Protein AF-A0A3D1QEM2-F1 (afdb_monomer_lite)

Foldseek 3Di:
DEEEEEQPFADPGQDDQDPVRHGFSVVSLVVSVVVCVVCVVVVHHYDYLDNHRDGDDPVSSVCVCVVVVGPYYHYGTDDDDPDPPDDADADDDPDDDDDRNVVRVVVRVVVVVVD

pLDDT: mean 96.55, std 3.51, range [71.56, 98.88]

Secondary structure (DSSP, 8-state):
-EEEEEE--BTTB--SB-TTS-BHHHHHHHHHHHHHHHHHHTT-EEEES-SSS----HHHHHHHHHHTT-SEEEEE-----SSS---------SSSSSHHHHHHHHHHHHHHT--

Structure (mmCIF, N/CA/C/O backbone):
data_AF-A0A3D1QEM2-F1
#
_entry.id   AF-A0A3D1QEM2-F1
#
loop_
_atom_site.group_PDB
_atom_site.id
_atom_site.type_symbol
_atom_site.label_atom_id
_atom_site.label_alt_id
_atom_site.label_comp_id
_atom_site.label_asym_id
_atom_site.label_entity_id
_atom_s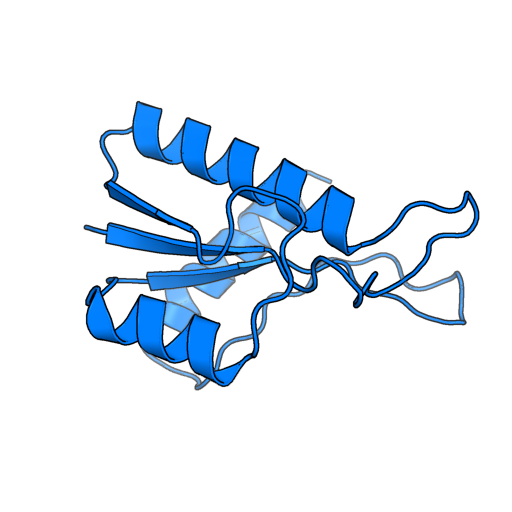ite.label_seq_id
_atom_site.pdbx_PDB_ins_code
_atom_site.Cartn_x
_atom_site.Cartn_y
_atom_site.Cartn_z
_atom_site.occupancy
_atom_site.B_iso_or_equiv
_atom_site.auth_seq_id
_atom_site.auth_comp_id
_atom_site.auth_asym_id
_atom_site.auth_atom_id
_atom_site.pdbx_PDB_model_num
ATOM 1 N N . MET A 1 1 ? -16.090 3.019 12.084 1.00 92.38 1 MET A N 1
ATOM 2 C CA . MET A 1 1 ? -14.994 2.231 11.499 1.00 92.38 1 MET A CA 1
ATOM 3 C C . MET A 1 1 ? -14.318 3.072 10.433 1.00 92.38 1 MET A C 1
ATOM 5 O O . MET A 1 1 ? -15.012 3.553 9.542 1.00 92.38 1 MET A O 1
ATOM 9 N N . LYS A 1 2 ? -13.006 3.249 10.534 1.00 97.81 2 LYS A N 1
ATOM 10 C CA . LYS A 1 2 ? -12.158 4.026 9.643 1.00 97.81 2 LYS A CA 1
ATOM 11 C C . LYS A 1 2 ? -10.971 3.177 9.206 1.00 97.81 2 LYS A C 1
ATOM 13 O O . LYS A 1 2 ? -10.242 2.658 10.047 1.00 97.81 2 LYS A O 1
ATOM 18 N N . ILE A 1 3 ? -10.767 3.050 7.899 1.00 98.50 3 ILE A N 1
ATOM 19 C CA . ILE A 1 3 ? -9.681 2.247 7.327 1.00 98.50 3 ILE A CA 1
ATOM 20 C C . ILE A 1 3 ? -8.623 3.169 6.724 1.00 98.50 3 ILE A C 1
ATOM 22 O O . ILE A 1 3 ? -8.895 3.980 5.840 1.00 98.50 3 ILE A O 1
ATOM 26 N N . GLY A 1 4 ? -7.396 3.036 7.207 1.00 98.69 4 GLY A N 1
ATOM 27 C CA . GLY A 1 4 ? -6.214 3.616 6.600 1.00 98.69 4 GLY A CA 1
ATOM 28 C C . GLY A 1 4 ? -5.734 2.770 5.428 1.00 98.69 4 GLY A C 1
ATOM 29 O O . GLY A 1 4 ? -5.593 1.558 5.565 1.00 98.69 4 GLY A O 1
ATOM 30 N N . ILE A 1 5 ? -5.466 3.401 4.292 1.00 98.81 5 ILE A N 1
ATOM 31 C CA . ILE A 1 5 ? -4.974 2.756 3.076 1.00 98.81 5 ILE A CA 1
ATOM 32 C C . ILE A 1 5 ? -3.649 3.422 2.703 1.00 98.81 5 ILE A C 1
ATOM 34 O O . ILE A 1 5 ? -3.594 4.624 2.446 1.00 98.81 5 ILE A O 1
ATOM 38 N N . ASP A 1 6 ? -2.572 2.652 2.676 1.00 98.75 6 ASP A N 1
ATOM 39 C CA . ASP A 1 6 ? -1.236 3.135 2.346 1.00 98.75 6 ASP A CA 1
ATOM 40 C C . ASP A 1 6 ? -0.761 2.524 1.023 1.00 98.75 6 ASP A C 1
ATOM 42 O O . ASP A 1 6 ? -0.264 1.400 1.013 1.00 98.75 6 ASP A O 1
ATOM 46 N N . PRO A 1 7 ? -0.917 3.218 -0.118 1.00 98.81 7 PRO A N 1
ATOM 47 C CA . PRO A 1 7 ? -0.256 2.788 -1.340 1.00 98.81 7 PRO A CA 1
ATOM 48 C C . PRO A 1 7 ? 1.260 2.991 -1.199 1.00 98.81 7 PRO A C 1
ATOM 50 O O . PRO A 1 7 ? 1.754 4.125 -1.118 1.00 98.81 7 PRO A O 1
ATOM 53 N N . GLY A 1 8 ? 2.004 1.883 -1.189 1.00 98.56 8 GLY A N 1
ATOM 54 C CA . GLY A 1 8 ? 3.460 1.864 -1.069 1.00 98.56 8 GLY A CA 1
ATOM 55 C C . GLY A 1 8 ? 4.165 2.739 -2.108 1.00 98.56 8 GLY A C 1
ATOM 56 O O . GLY A 1 8 ? 3.607 3.001 -3.180 1.00 98.56 8 GLY A O 1
ATOM 57 N N . HIS A 1 9 ? 5.389 3.179 -1.799 1.00 98.56 9 HIS A N 1
ATOM 58 C CA . HIS A 1 9 ? 6.240 3.993 -2.690 1.00 98.56 9 HIS A CA 1
ATOM 59 C C . HIS A 1 9 ? 5.602 5.342 -3.090 1.00 98.56 9 HIS A C 1
ATOM 61 O O . HIS A 1 9 ? 4.714 5.824 -2.378 1.00 98.56 9 HIS A O 1
ATOM 67 N N . GLY A 1 10 ? 6.066 5.986 -4.166 1.00 98.38 10 GLY A N 1
ATOM 68 C CA . GLY A 1 10 ? 5.529 7.252 -4.685 1.00 98.38 10 GLY A CA 1
ATOM 69 C C . GLY A 1 10 ? 6.596 8.328 -4.897 1.00 98.38 10 GLY A C 1
ATOM 70 O O . GLY A 1 10 ? 7.609 8.379 -4.195 1.00 98.38 10 GLY A O 1
ATOM 71 N N . GLY A 1 11 ? 6.355 9.217 -5.860 1.00 98.06 11 GLY A N 1
ATOM 72 C CA . GLY A 1 11 ? 7.297 10.250 -6.273 1.00 98.06 11 GLY A CA 1
ATOM 73 C C . GLY A 1 11 ? 8.586 9.639 -6.821 1.00 98.06 11 GLY A C 1
ATOM 74 O O . GLY A 1 11 ? 8.562 8.879 -7.791 1.00 98.06 11 GLY A O 1
ATOM 75 N N . GLU A 1 12 ? 9.706 9.975 -6.185 1.00 97.31 12 GLU A N 1
ATOM 76 C CA . GLU A 1 12 ? 11.056 9.531 -6.563 1.00 97.31 12 GLU A CA 1
ATOM 77 C C . GLU A 1 12 ? 11.316 8.042 -6.304 1.00 97.31 12 GLU A C 1
ATOM 79 O O . GLU A 1 12 ? 12.255 7.485 -6.864 1.00 97.31 12 GLU A O 1
ATOM 84 N N . ASP A 1 13 ? 10.497 7.394 -5.473 1.00 98.19 13 ASP A N 1
ATOM 85 C CA . ASP A 1 13 ? 10.583 5.962 -5.203 1.00 98.19 13 ASP A CA 1
ATOM 86 C C . ASP A 1 13 ? 9.597 5.208 -6.115 1.00 98.19 13 ASP A C 1
ATOM 88 O O . ASP A 1 13 ? 8.386 5.265 -5.869 1.00 98.19 13 ASP A O 1
ATOM 92 N N . PRO A 1 14 ? 10.064 4.530 -7.183 1.00 98.00 14 PRO A N 1
ATOM 93 C CA . PRO A 1 14 ? 9.195 3.770 -8.079 1.00 98.00 14 PRO A CA 1
ATOM 94 C C . PRO A 1 14 ? 8.721 2.439 -7.478 1.00 98.00 14 PRO A C 1
ATOM 96 O O . PRO A 1 14 ? 7.784 1.840 -8.014 1.00 98.00 14 PRO A O 1
ATOM 99 N N . GLY A 1 15 ? 9.354 1.974 -6.396 1.00 98.19 15 GLY A N 1
ATOM 100 C CA . GLY A 1 15 ? 9.291 0.580 -5.970 1.00 98.19 15 GLY A CA 1
ATOM 101 C C . GLY A 1 15 ? 9.899 -0.362 -7.007 1.00 98.19 15 GLY A C 1
ATOM 102 O O . GLY A 1 15 ? 10.828 -0.005 -7.739 1.00 98.19 15 GLY A O 1
ATOM 103 N N . ALA A 1 16 ? 9.381 -1.584 -7.082 1.00 97.94 16 ALA A N 1
ATOM 104 C CA . ALA A 1 16 ? 9.767 -2.522 -8.122 1.00 97.94 16 ALA A CA 1
ATOM 105 C C . ALA A 1 16 ? 9.399 -2.016 -9.529 1.00 97.94 16 ALA A C 1
ATOM 107 O O . ALA A 1 16 ? 8.344 -1.419 -9.752 1.00 97.94 16 ALA A O 1
ATOM 108 N N . VAL A 1 17 ? 10.263 -2.316 -10.503 1.00 97.25 17 VAL A N 1
ATOM 109 C CA . VAL A 1 17 ? 10.027 -2.029 -11.924 1.00 97.25 17 VAL A CA 1
ATOM 110 C C . VAL A 1 17 ? 9.818 -3.345 -12.662 1.00 97.25 17 VAL A C 1
ATOM 112 O O . VAL A 1 17 ? 10.706 -4.197 -12.697 1.00 97.25 17 VAL A O 1
ATOM 115 N N . GLY A 1 18 ? 8.631 -3.524 -13.236 1.00 94.38 18 GLY A N 1
ATOM 116 C CA . GLY A 1 18 ? 8.286 -4.708 -14.015 1.00 94.38 18 GLY A CA 1
ATOM 117 C C . GLY A 1 18 ? 8.993 -4.747 -15.380 1.00 94.38 18 GLY A C 1
ATOM 118 O O . GLY A 1 18 ? 9.453 -3.714 -15.869 1.00 94.38 18 GLY A O 1
ATOM 119 N N . PRO A 1 19 ? 9.022 -5.910 -16.060 1.00 90.38 19 PRO A N 1
ATOM 120 C CA . PRO A 1 19 ? 9.734 -6.085 -17.334 1.00 90.38 19 PRO A CA 1
ATOM 121 C C . PRO A 1 19 ? 9.305 -5.123 -18.454 1.00 90.38 19 PRO A C 1
ATOM 123 O O . PRO A 1 19 ? 10.103 -4.797 -19.325 1.00 90.38 19 PRO A O 1
ATOM 126 N N . GLY A 1 20 ? 8.048 -4.666 -18.432 1.00 92.38 20 GLY A N 1
ATOM 127 C CA . GLY A 1 20 ? 7.498 -3.697 -19.387 1.00 92.38 20 GLY A CA 1
ATOM 128 C C . GLY A 1 20 ? 7.638 -2.229 -18.969 1.00 92.38 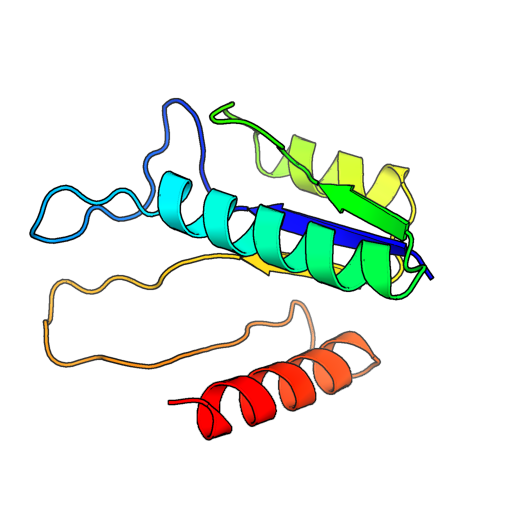20 GLY A C 1
ATOM 129 O O . GLY A 1 20 ? 7.000 -1.377 -19.576 1.00 92.38 20 GLY A O 1
ATOM 130 N N . GLY A 1 21 ? 8.404 -1.925 -17.914 1.00 95.88 21 GLY A N 1
ATOM 131 C CA . GLY A 1 21 ? 8.536 -0.567 -17.371 1.00 95.88 21 GLY A CA 1
ATOM 132 C C . GLY A 1 21 ? 7.390 -0.137 -16.449 1.00 95.88 21 GLY A C 1
ATOM 133 O O . GLY A 1 21 ? 7.278 1.039 -16.126 1.00 95.88 21 GLY A O 1
ATOM 134 N N . THR A 1 22 ? 6.535 -1.068 -16.018 1.00 97.25 22 THR A N 1
ATOM 135 C CA . THR A 1 22 ? 5.479 -0.797 -15.033 1.00 97.25 22 THR A CA 1
ATOM 136 C C . THR A 1 22 ? 6.094 -0.512 -13.668 1.00 97.25 22 THR A C 1
ATOM 138 O O . THR A 1 22 ? 6.846 -1.343 -13.162 1.00 97.25 22 THR A O 1
ATOM 141 N N . TYR A 1 23 ? 5.754 0.619 -13.053 1.00 98.56 23 TYR A N 1
ATOM 142 C CA . TYR A 1 23 ? 6.203 0.939 -11.702 1.00 98.56 23 TYR A CA 1
ATOM 143 C C . TYR A 1 23 ? 5.217 0.438 -10.650 1.00 98.56 23 TYR A C 1
ATOM 145 O O . TYR A 1 23 ? 4.006 0.648 -10.751 1.00 98.56 23 TYR A O 1
ATOM 153 N N . GLU A 1 24 ? 5.744 -0.190 -9.603 1.00 98.69 24 GLU A N 1
ATOM 154 C CA . GLU A 1 24 ? 4.965 -0.650 -8.457 1.00 98.69 24 GLU A CA 1
ATOM 155 C C . GLU A 1 24 ? 4.162 0.493 -7.823 1.00 98.69 24 GLU A C 1
ATOM 157 O O . GLU A 1 24 ? 2.988 0.310 -7.496 1.00 98.69 24 GLU A O 1
ATOM 162 N N . LYS A 1 25 ? 4.746 1.693 -7.697 1.00 98.69 25 LYS A N 1
ATOM 163 C CA . LYS A 1 25 ? 4.055 2.859 -7.123 1.00 98.69 25 LYS A CA 1
ATOM 164 C C . LYS A 1 25 ? 2.726 3.192 -7.817 1.00 98.69 25 LYS A C 1
ATOM 166 O O . LYS A 1 25 ? 1.785 3.623 -7.139 1.00 98.69 25 LYS A O 1
ATOM 171 N N . ASP A 1 26 ? 2.638 2.972 -9.128 1.00 98.75 26 ASP A N 1
ATOM 172 C CA . ASP A 1 26 ? 1.463 3.298 -9.938 1.00 98.75 26 ASP A CA 1
ATOM 173 C C . ASP A 1 26 ? 0.384 2.231 -9.750 1.00 98.75 26 ASP A C 1
ATOM 175 O O . ASP A 1 26 ? -0.787 2.548 -9.529 1.00 98.75 26 ASP A O 1
ATOM 179 N N . VAL A 1 27 ? 0.794 0.957 -9.742 1.00 98.62 27 VAL A N 1
ATOM 180 C CA . VAL A 1 27 ? -0.095 -0.181 -9.470 1.00 98.62 27 VAL A CA 1
ATOM 181 C C . VAL A 1 27 ? -0.665 -0.086 -8.054 1.00 98.62 27 VAL A C 1
ATOM 183 O O . VAL A 1 27 ? -1.881 -0.181 -7.872 1.00 98.62 27 VAL A O 1
ATOM 186 N N . ASN A 1 28 ? 0.182 0.187 -7.059 1.00 98.81 28 ASN A N 1
ATOM 187 C CA . ASN A 1 28 ? -0.235 0.354 -5.668 1.00 98.81 28 ASN A CA 1
ATOM 188 C C . ASN A 1 28 ? -1.265 1.482 -5.525 1.00 98.81 28 ASN A C 1
ATOM 190 O O . ASN A 1 28 ? -2.279 1.303 -4.847 1.00 98.81 28 ASN A O 1
ATOM 194 N N . LEU A 1 29 ? -1.043 2.630 -6.181 1.00 98.88 29 LEU A N 1
ATOM 195 C CA . LEU A 1 29 ? -1.979 3.756 -6.145 1.00 98.88 29 LEU A CA 1
ATOM 196 C C . LEU A 1 29 ? -3.323 3.396 -6.786 1.00 98.88 29 LEU A C 1
ATOM 198 O O . LEU A 1 29 ? -4.367 3.667 -6.194 1.00 98.88 29 LEU A O 1
ATOM 202 N N . ALA A 1 30 ? -3.303 2.757 -7.958 1.00 98.81 30 ALA A N 1
ATOM 203 C CA . ALA A 1 30 ? -4.516 2.365 -8.669 1.00 98.81 30 ALA A CA 1
ATOM 204 C C . ALA A 1 30 ? -5.365 1.372 -7.855 1.00 98.81 30 ALA A C 1
ATOM 206 O O . ALA A 1 30 ? -6.581 1.550 -7.721 1.00 98.81 30 ALA A O 1
ATOM 207 N N . ILE A 1 31 ? -4.731 0.360 -7.249 1.00 98.62 31 ILE A N 1
ATOM 208 C CA . ILE A 1 31 ? -5.415 -0.587 -6.358 1.00 98.62 31 ILE A CA 1
ATOM 209 C C . ILE A 1 31 ? -5.984 0.157 -5.145 1.00 98.62 31 ILE A C 1
ATOM 211 O O . ILE A 1 31 ? -7.161 -0.008 -4.823 1.00 98.62 31 ILE A O 1
ATOM 215 N N . ALA A 1 32 ? -5.194 1.014 -4.495 1.00 98.81 32 ALA A N 1
ATOM 216 C CA . ALA A 1 32 ? -5.620 1.742 -3.304 1.00 98.81 32 ALA A CA 1
ATOM 217 C C . ALA A 1 32 ? -6.810 2.679 -3.570 1.00 98.81 32 ALA A C 1
ATOM 219 O O . ALA A 1 32 ? -7.757 2.701 -2.783 1.00 98.81 32 ALA A O 1
ATOM 220 N N . GLN A 1 33 ? -6.819 3.391 -4.701 1.00 98.75 33 GLN A N 1
ATOM 221 C CA . GLN A 1 33 ? -7.953 4.218 -5.127 1.00 98.75 33 GLN A CA 1
ATOM 222 C C . GLN A 1 33 ? -9.203 3.368 -5.389 1.00 98.75 33 GLN A C 1
ATOM 224 O O . GLN A 1 33 ? -10.313 3.745 -5.003 1.00 98.75 33 GLN A O 1
ATOM 229 N N . ARG A 1 34 ? -9.043 2.183 -5.997 1.00 98.62 34 ARG A N 1
ATOM 230 C CA . ARG A 1 34 ? -10.161 1.259 -6.220 1.00 98.62 34 ARG A CA 1
ATOM 231 C C . ARG A 1 34 ? -10.727 0.725 -4.904 1.00 98.62 34 ARG A C 1
ATOM 233 O O . ARG A 1 34 ? -11.949 0.685 -4.754 1.00 98.62 34 ARG A O 1
ATOM 240 N N . VAL A 1 35 ? -9.865 0.356 -3.957 1.00 98.31 35 VAL A N 1
ATOM 241 C CA . VAL A 1 35 ? -10.254 -0.079 -2.607 1.00 98.31 35 VAL A CA 1
ATOM 242 C C . VAL A 1 35 ? -10.975 1.050 -1.874 1.00 98.31 35 VAL A C 1
ATOM 244 O O . VAL A 1 35 ? -12.077 0.829 -1.376 1.00 98.31 35 VAL A O 1
ATOM 247 N N . GLN A 1 36 ? -10.424 2.268 -1.876 1.00 98.62 36 GLN A N 1
ATOM 248 C CA . GLN A 1 36 ? -11.069 3.444 -1.290 1.00 98.62 36 GLN A CA 1
ATOM 249 C C . GLN A 1 36 ? -12.471 3.666 -1.868 1.00 98.62 36 GLN A C 1
ATOM 251 O O . GLN A 1 36 ? -13.425 3.852 -1.114 1.00 98.62 36 GLN A O 1
ATOM 256 N N . PHE A 1 37 ? -12.611 3.632 -3.196 1.00 98.50 37 PHE A N 1
ATOM 257 C CA . PHE A 1 37 ? -13.905 3.799 -3.853 1.00 98.50 37 PHE A CA 1
ATOM 258 C C . PHE A 1 37 ? -14.907 2.720 -3.425 1.00 98.50 37 PHE A C 1
ATOM 260 O O . PHE A 1 37 ? -16.068 3.019 -3.163 1.00 98.50 37 PHE A O 1
ATOM 267 N N . LEU A 1 38 ? -14.490 1.454 -3.354 1.00 98.50 38 LEU A N 1
ATOM 268 C CA . LEU A 1 38 ? -15.384 0.364 -2.957 1.00 98.50 38 LEU A CA 1
ATOM 269 C C . LEU A 1 38 ? -15.805 0.481 -1.486 1.00 98.50 38 LEU A C 1
ATOM 271 O O . LEU A 1 38 ? -16.984 0.324 -1.181 1.00 98.50 38 LEU A O 1
ATOM 275 N N . LEU A 1 39 ? -14.874 0.819 -0.592 1.00 98.00 39 LEU A N 1
ATOM 276 C CA . LEU A 1 39 ? -15.159 1.028 0.828 1.00 98.00 39 LEU A CA 1
ATOM 277 C C . LEU A 1 39 ? -16.083 2.232 1.060 1.00 98.00 39 LEU A C 1
ATOM 279 O O . LEU A 1 39 ? -17.038 2.130 1.831 1.00 98.00 39 LEU A O 1
ATOM 283 N N . SER A 1 40 ? -15.872 3.344 0.349 1.00 96.62 40 SER A N 1
ATOM 284 C CA . SER A 1 40 ? -16.733 4.527 0.475 1.00 96.62 40 SER A CA 1
ATOM 285 C C . SER A 1 40 ? -18.166 4.246 0.013 1.00 96.62 40 SER A C 1
ATOM 287 O O . SER A 1 40 ? -19.122 4.686 0.651 1.00 96.62 40 SER A O 1
ATOM 289 N N . ARG A 1 41 ? -18.343 3.418 -1.027 1.00 98.25 41 ARG A N 1
ATOM 290 C CA . ARG A 1 41 ? -19.661 2.928 -1.473 1.00 98.25 41 ARG A CA 1
ATOM 291 C C . ARG A 1 41 ? -20.376 2.060 -0.435 1.00 98.25 41 ARG A C 1
ATOM 293 O O . ARG A 1 41 ? -21.593 1.923 -0.523 1.00 98.25 41 ARG A O 1
ATOM 300 N N . MET A 1 42 ? -19.647 1.503 0.529 1.00 97.75 42 MET A N 1
ATOM 301 C CA . MET A 1 42 ? -20.184 0.749 1.667 1.00 97.75 42 MET A CA 1
ATOM 302 C C . MET A 1 42 ? -20.378 1.623 2.920 1.00 97.75 42 MET A C 1
ATOM 304 O O . MET A 1 42 ? -20.725 1.100 3.975 1.00 97.75 42 MET A O 1
ATOM 308 N N . GLY A 1 43 ? -20.152 2.940 2.827 1.00 97.88 43 GLY A N 1
ATOM 309 C CA . GLY A 1 43 ? -20.262 3.868 3.957 1.00 97.88 43 GLY A CA 1
ATOM 310 C C . GLY A 1 43 ? -19.094 3.795 4.946 1.00 97.88 43 GLY A C 1
ATOM 311 O O . GLY A 1 43 ? -19.220 4.272 6.071 1.00 97.88 43 GLY A O 1
ATOM 312 N N . ILE A 1 44 ? -17.968 3.190 4.553 1.00 98.31 44 ILE A N 1
ATOM 313 C CA . ILE A 1 44 ? -16.768 3.084 5.389 1.00 98.31 44 ILE A CA 1
ATOM 314 C C . ILE A 1 44 ? -15.898 4.321 5.166 1.00 98.31 44 ILE A C 1
ATOM 316 O O . ILE A 1 44 ? -15.544 4.650 4.033 1.00 98.31 44 ILE A O 1
ATOM 320 N N . GLU A 1 45 ? -15.528 4.999 6.253 1.00 98.31 45 GLU A N 1
ATOM 321 C CA . GLU A 1 45 ? -14.590 6.119 6.199 1.00 98.31 45 GLU A CA 1
ATOM 322 C C . GLU A 1 45 ? -13.183 5.607 5.867 1.00 98.31 45 GLU A C 1
ATOM 324 O O . GLU A 1 45 ? -12.721 4.605 6.418 1.00 98.31 45 GLU A O 1
ATOM 329 N N . THR A 1 46 ? -12.475 6.314 4.988 1.00 98.44 46 THR A N 1
ATOM 330 C CA . THR A 1 46 ? -11.109 5.950 4.598 1.00 98.44 46 THR A CA 1
ATOM 331 C C . THR A 1 46 ? -10.156 7.126 4.706 1.00 98.44 46 THR A C 1
ATOM 333 O O . THR A 1 46 ? -10.546 8.260 4.435 1.00 98.44 46 THR A O 1
ATOM 336 N N . LEU A 1 47 ? -8.893 6.841 5.007 1.00 98.50 47 LEU A N 1
ATOM 337 C CA . LEU A 1 47 ? -7.785 7.786 4.891 1.00 98.50 47 LEU A CA 1
ATOM 338 C C . LEU A 1 47 ? -6.703 7.176 4.003 1.00 98.50 47 LEU A C 1
ATOM 340 O O . LEU A 1 47 ? -6.255 6.072 4.288 1.00 98.50 47 LEU A O 1
ATOM 344 N N . MET A 1 48 ? -6.252 7.897 2.977 1.00 98.75 48 MET A N 1
ATOM 345 C CA . MET A 1 48 ? -5.085 7.492 2.189 1.00 98.75 48 MET A CA 1
ATOM 346 C C . MET A 1 48 ? -3.830 8.250 2.630 1.00 98.75 48 MET A C 1
ATOM 348 O O . MET A 1 48 ? -3.899 9.457 2.854 1.00 98.75 48 MET A O 1
ATOM 352 N N . THR A 1 49 ? -2.680 7.575 2.720 1.00 98.69 49 THR A N 1
ATOM 353 C CA . THR A 1 49 ? -1.391 8.233 3.047 1.00 98.69 49 THR A CA 1
ATOM 354 C C . THR A 1 49 ? -0.864 9.110 1.903 1.00 98.69 49 THR A C 1
ATOM 356 O O . THR A 1 49 ? -0.168 10.101 2.145 1.00 98.69 49 THR A O 1
ATOM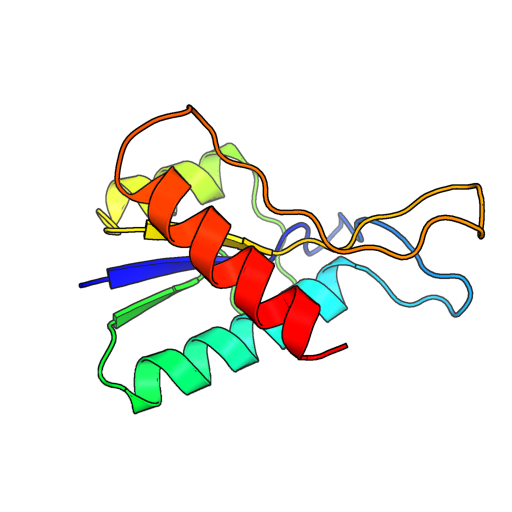 359 N N . ARG A 1 50 ? -1.237 8.774 0.663 1.00 98.50 50 ARG A N 1
ATOM 360 C CA . ARG A 1 50 ? -1.124 9.598 -0.549 1.00 98.50 50 ARG A CA 1
ATOM 361 C C . ARG A 1 50 ? -2.275 9.268 -1.501 1.00 98.50 50 ARG A C 1
ATOM 363 O O . ARG A 1 50 ? -2.708 8.121 -1.561 1.00 98.50 50 ARG A O 1
ATOM 370 N N . SER A 1 51 ? -2.751 10.258 -2.246 1.00 97.69 51 SER A N 1
ATOM 371 C CA . SER A 1 51 ? -3.803 10.112 -3.270 1.00 97.69 51 SER A CA 1
ATOM 372 C C . SER A 1 51 ? -3.306 10.411 -4.689 1.00 97.69 51 SER A C 1
ATOM 374 O O . SER A 1 51 ? -4.078 10.336 -5.641 1.00 97.69 51 SER A O 1
ATOM 376 N N . ASP A 1 52 ? -2.026 10.748 -4.814 1.00 98.38 52 ASP A N 1
ATOM 377 C CA . ASP A 1 52 ? -1.303 11.101 -6.031 1.00 98.38 52 ASP A CA 1
ATOM 378 C C . ASP A 1 52 ? 0.096 10.446 -6.025 1.00 98.38 52 ASP A C 1
ATOM 380 O O . ASP A 1 52 ? 0.437 9.650 -5.137 1.00 98.38 52 ASP A O 1
ATOM 384 N N . ASP A 1 53 ? 0.910 10.768 -7.030 1.00 98.31 53 ASP A N 1
ATOM 385 C CA . ASP A 1 53 ? 2.303 10.328 -7.135 1.00 98.31 53 ASP A CA 1
ATOM 386 C C . ASP A 1 53 ? 3.259 11.208 -6.301 1.00 98.31 53 ASP A C 1
ATOM 388 O O . ASP A 1 53 ? 4.240 11.760 -6.799 1.00 98.31 53 ASP A O 1
ATOM 392 N N . SER A 1 54 ? 2.954 11.388 -5.013 1.00 97.75 54 SER A N 1
ATOM 393 C CA . SER A 1 54 ? 3.819 12.113 -4.076 1.00 97.75 54 SER A CA 1
ATOM 394 C C . SER A 1 54 ? 4.702 11.180 -3.249 1.00 97.75 54 SER A C 1
ATOM 396 O O . SER A 1 54 ? 4.293 10.097 -2.823 1.00 97.75 54 SER A O 1
ATOM 398 N N . SER A 1 55 ? 5.923 11.639 -2.962 1.00 96.69 55 SER A N 1
ATOM 399 C CA . SER A 1 55 ? 6.811 10.970 -2.012 1.00 96.69 55 SER A CA 1
ATOM 400 C C . SER A 1 55 ? 6.356 11.237 -0.574 1.00 96.69 55 SER A C 1
ATOM 402 O O . SER A 1 55 ? 6.093 12.377 -0.176 1.00 96.69 55 SER A O 1
ATOM 404 N N . LYS A 1 56 ? 6.261 10.168 0.223 1.00 96.38 56 LYS A N 1
ATOM 405 C CA . LYS A 1 56 ? 5.953 10.209 1.659 1.00 96.38 56 LYS A CA 1
ATOM 406 C C . LYS A 1 56 ? 6.908 9.285 2.401 1.00 96.38 56 LYS A C 1
ATOM 408 O O . LYS A 1 56 ? 6.973 8.092 2.094 1.00 96.38 56 LYS A O 1
ATOM 413 N N . SER A 1 57 ? 7.599 9.813 3.411 1.00 97.56 57 SER A N 1
ATOM 414 C CA . SER A 1 57 ? 8.453 8.994 4.278 1.00 97.56 57 SER A CA 1
ATOM 415 C C . SER A 1 57 ? 7.623 7.969 5.059 1.00 97.56 57 SER A C 1
ATOM 417 O O . SER A 1 57 ? 6.458 8.228 5.377 1.00 97.56 57 SER A O 1
ATOM 419 N N . LEU A 1 58 ? 8.226 6.833 5.427 1.00 97.25 58 LEU A N 1
ATOM 420 C CA . LEU A 1 58 ? 7.566 5.816 6.259 1.00 97.25 58 LEU A CA 1
ATOM 421 C C . LEU A 1 58 ? 7.039 6.406 7.576 1.00 97.25 58 LEU A C 1
ATOM 423 O O . LEU A 1 58 ? 5.912 6.131 7.974 1.00 97.25 58 LEU A O 1
ATOM 427 N N . MET A 1 59 ? 7.815 7.294 8.207 1.00 98.19 59 MET A N 1
ATOM 428 C CA . MET A 1 59 ? 7.407 7.981 9.435 1.00 98.19 59 MET A CA 1
ATOM 429 C C . MET A 1 59 ? 6.173 8.864 9.210 1.00 98.19 59 MET A C 1
ATOM 431 O O . MET A 1 59 ? 5.242 8.850 10.010 1.00 98.19 59 MET A O 1
ATOM 435 N N . THR A 1 60 ? 6.126 9.608 8.101 1.00 98.25 60 THR A N 1
ATOM 436 C CA . THR A 1 60 ? 4.971 10.447 7.745 1.00 98.25 60 THR A CA 1
ATOM 437 C C . THR A 1 60 ? 3.713 9.607 7.532 1.00 98.25 60 THR A C 1
ATOM 439 O O . THR A 1 60 ? 2.650 9.983 8.025 1.00 98.25 60 THR A O 1
ATOM 442 N N . ARG A 1 61 ? 3.831 8.467 6.837 1.00 98.44 61 ARG A N 1
ATOM 443 C CA . ARG A 1 61 ? 2.721 7.529 6.600 1.00 98.4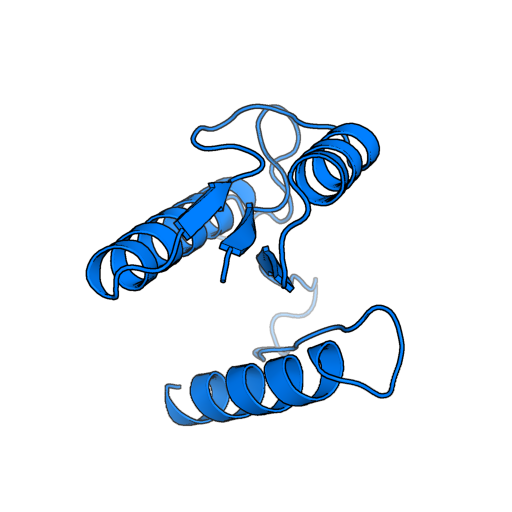4 61 ARG A CA 1
ATOM 444 C C . ARG A 1 61 ? 2.165 7.009 7.924 1.00 98.44 61 ARG A C 1
ATOM 446 O O . ARG A 1 61 ? 0.992 7.223 8.218 1.00 98.44 61 ARG A O 1
ATOM 453 N N . SER A 1 62 ? 3.022 6.424 8.759 1.00 98.00 62 SER A N 1
ATOM 454 C CA . SER A 1 62 ? 2.625 5.865 10.055 1.00 98.00 62 SER A CA 1
ATOM 455 C C . SER A 1 62 ? 2.043 6.925 10.992 1.00 98.00 62 SER A C 1
ATOM 457 O O . SER A 1 62 ? 1.010 6.692 11.615 1.00 98.00 62 SER A O 1
ATOM 459 N N . ASN A 1 63 ? 2.634 8.123 11.052 1.00 98.50 63 ASN A N 1
ATOM 460 C CA . ASN A 1 63 ? 2.118 9.216 11.881 1.00 98.50 63 ASN A CA 1
ATOM 461 C C . ASN A 1 63 ? 0.750 9.718 11.408 1.00 98.50 63 ASN A C 1
ATOM 463 O O . ASN A 1 63 ?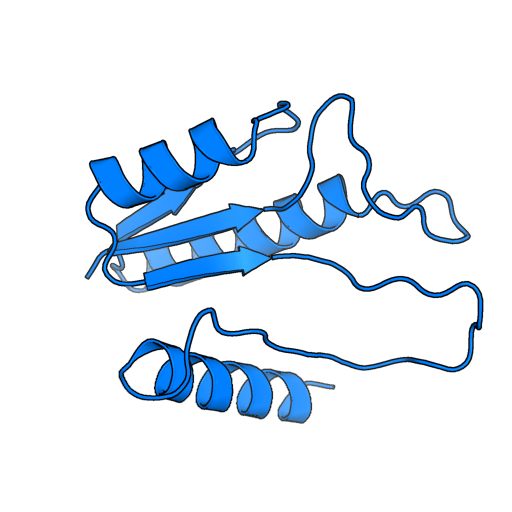 -0.095 10.034 12.242 1.00 98.50 63 ASN A O 1
ATOM 467 N N . SER A 1 64 ? 0.509 9.770 10.094 1.00 98.38 64 SER A N 1
ATOM 468 C CA . SER A 1 64 ? -0.800 10.135 9.543 1.00 98.38 64 SER A CA 1
ATOM 469 C C . SER A 1 64 ? -1.879 9.125 9.947 1.00 98.38 64 SER A C 1
ATOM 471 O O . SER A 1 64 ? -2.937 9.521 10.436 1.00 98.38 64 SER A O 1
ATOM 473 N N . LEU A 1 65 ? -1.585 7.828 9.821 1.00 98.50 65 LEU A N 1
ATOM 474 C CA . LEU A 1 65 ? -2.502 6.745 10.186 1.00 98.50 65 LEU A CA 1
ATOM 475 C C . LEU A 1 65 ? -2.793 6.724 11.695 1.00 98.50 65 LEU A C 1
ATOM 477 O O . LEU A 1 65 ? -3.957 6.692 12.101 1.00 98.50 65 LEU A O 1
ATOM 481 N N . ASN A 1 66 ? -1.748 6.829 12.521 1.00 98.12 66 ASN A N 1
ATOM 482 C CA . ASN A 1 66 ? -1.867 6.878 13.980 1.00 98.12 66 ASN A CA 1
ATOM 483 C C . ASN A 1 66 ? -2.612 8.133 14.452 1.00 98.12 66 ASN A C 1
ATOM 485 O O . ASN A 1 66 ? -3.513 8.049 15.286 1.00 98.12 66 ASN A O 1
ATOM 489 N N . GLY A 1 67 ? -2.270 9.302 13.902 1.00 98.44 67 GLY A N 1
ATOM 490 C CA . GLY A 1 67 ? -2.901 10.577 14.245 1.00 98.44 67 GLY A CA 1
ATOM 491 C C . GLY A 1 67 ? -4.388 10.610 13.894 1.00 98.44 67 GLY A C 1
ATOM 492 O O . GLY A 1 67 ? -5.186 11.178 14.637 1.00 98.44 67 GLY A O 1
ATOM 493 N N . ALA A 1 68 ? -4.777 9.940 12.809 1.00 98.19 68 ALA A N 1
ATOM 494 C CA . ALA A 1 68 ? -6.170 9.790 12.409 1.00 98.19 68 ALA A CA 1
ATOM 495 C C . ALA A 1 68 ? -6.927 8.680 13.153 1.00 98.19 68 ALA A C 1
ATOM 497 O O . ALA A 1 68 ? -8.133 8.551 12.935 1.00 98.19 68 ALA A O 1
ATOM 498 N N . ARG A 1 69 ? -6.237 7.904 14.005 1.00 97.75 69 ARG A N 1
ATOM 499 C CA . ARG A 1 69 ? -6.796 6.805 14.807 1.00 97.75 69 ARG A CA 1
ATOM 500 C C . ARG A 1 69 ? -7.621 5.828 13.964 1.00 97.75 69 ARG A C 1
ATOM 502 O O . ARG A 1 69 ? -8.773 5.548 14.282 1.00 97.75 69 ARG A O 1
ATOM 509 N N . VAL A 1 70 ? -7.050 5.367 12.850 1.00 98.31 70 VAL A N 1
ATOM 510 C CA . VAL A 1 70 ? -7.695 4.352 12.003 1.00 98.31 70 VAL A CA 1
ATOM 511 C C . VAL A 1 70 ? -7.864 3.041 12.779 1.00 98.31 70 VAL A C 1
ATOM 513 O O . VAL A 1 70 ? -7.000 2.682 13.574 1.00 98.31 70 VAL A O 1
ATOM 516 N N . ASP A 1 71 ? -8.958 2.320 12.536 1.00 97.69 71 ASP A N 1
ATOM 517 C CA . ASP A 1 71 ? -9.209 1.014 13.162 1.00 97.69 71 ASP A CA 1
ATOM 518 C C . ASP A 1 71 ? -8.325 -0.076 12.538 1.00 97.69 71 ASP A C 1
ATOM 520 O O . ASP A 1 71 ? -7.837 -0.967 13.226 1.00 97.69 71 ASP A O 1
ATOM 524 N N . PHE A 1 72 ? -8.081 0.025 11.227 1.00 97.50 72 PHE A N 1
ATOM 525 C CA . PHE A 1 72 ? -7.152 -0.828 10.489 1.00 97.50 72 PHE A CA 1
ATOM 526 C C . PHE A 1 72 ? -6.290 0.010 9.555 1.00 97.50 72 PHE A C 1
ATOM 528 O O . PHE A 1 72 ? -6.789 0.935 8.914 1.00 97.50 72 PHE A O 1
ATOM 535 N N . ALA A 1 73 ? -5.018 -0.354 9.432 1.00 97.94 73 ALA A N 1
ATOM 536 C CA . ALA A 1 73 ? -4.114 0.158 8.413 1.00 97.94 73 ALA A CA 1
ATOM 537 C C . ALA A 1 73 ? -3.789 -0.963 7.420 1.00 97.94 73 ALA A C 1
ATOM 539 O O . ALA A 1 73 ? -3.353 -2.040 7.820 1.00 97.94 73 ALA A O 1
ATOM 540 N N . ILE A 1 74 ? -4.004 -0.707 6.132 1.00 98.19 74 ILE A N 1
ATOM 541 C CA . ILE A 1 74 ? -3.742 -1.644 5.040 1.00 98.19 74 ILE A CA 1
ATOM 542 C C . ILE A 1 74 ? -2.718 -0.991 4.117 1.00 98.19 74 ILE A C 1
ATOM 544 O O . ILE A 1 74 ? -3.043 -0.027 3.425 1.00 98.19 74 ILE A O 1
ATOM 548 N N . SER A 1 75 ? -1.491 -1.508 4.109 1.00 98.56 75 SER A N 1
ATOM 549 C CA . SER A 1 75 ? -0.475 -1.107 3.134 1.00 98.56 75 SER A CA 1
ATOM 550 C C . SER A 1 75 ? -0.522 -2.039 1.923 1.00 98.56 75 SER A C 1
ATOM 552 O O . SER A 1 75 ? -0.698 -3.249 2.076 1.00 98.56 75 SER A O 1
ATOM 554 N N . ILE A 1 76 ? -0.433 -1.467 0.724 1.00 98.75 76 ILE A N 1
ATOM 555 C CA . ILE A 1 76 ? -0.578 -2.172 -0.553 1.00 98.75 76 ILE A CA 1
ATOM 556 C C . ILE A 1 76 ? 0.739 -2.070 -1.313 1.00 98.75 76 ILE A C 1
ATOM 558 O O . ILE A 1 76 ? 1.213 -0.963 -1.574 1.00 98.75 76 ILE A O 1
ATOM 562 N N . HIS A 1 77 ? 1.282 -3.234 -1.668 1.00 98.62 77 HIS A N 1
ATOM 563 C CA . HIS A 1 77 ? 2.553 -3.418 -2.361 1.00 98.62 77 HIS A CA 1
ATOM 564 C C . HIS A 1 77 ? 2.457 -4.522 -3.415 1.00 98.62 77 HIS A C 1
ATOM 566 O O . HIS A 1 77 ? 1.599 -5.406 -3.322 1.00 98.62 77 HIS A O 1
ATOM 572 N N . CYS A 1 78 ? 3.372 -4.494 -4.383 1.00 97.62 78 CYS A N 1
ATOM 573 C CA . CYS A 1 78 ? 3.546 -5.554 -5.368 1.00 97.62 78 CYS A CA 1
ATOM 574 C C . CYS A 1 78 ? 4.905 -6.220 -5.149 1.00 97.62 78 CYS A C 1
ATOM 576 O O . CYS A 1 78 ? 5.944 -5.571 -5.218 1.00 97.62 78 CYS A O 1
ATOM 578 N N . ASN A 1 79 ? 4.905 -7.532 -4.908 1.00 95.75 79 ASN A N 1
ATOM 579 C CA . ASN A 1 79 ? 6.149 -8.280 -4.746 1.00 95.75 79 ASN A CA 1
ATOM 580 C C . ASN A 1 79 ? 7.000 -8.238 -6.024 1.00 95.75 79 ASN A C 1
ATOM 582 O O . ASN A 1 79 ? 6.489 -8.124 -7.138 1.00 95.75 79 ASN A O 1
ATOM 586 N N . SER A 1 80 ? 8.307 -8.418 -5.852 1.00 94.31 80 SER A N 1
ATOM 587 C CA . SER A 1 80 ? 9.253 -8.551 -6.955 1.00 94.31 80 SER A CA 1
ATOM 588 C C . SER A 1 80 ? 10.332 -9.577 -6.630 1.00 94.31 80 SER A C 1
ATOM 590 O O . SER A 1 80 ? 10.703 -9.777 -5.473 1.00 94.31 80 SER A O 1
ATOM 592 N N . SER A 1 81 ? 10.827 -10.248 -7.666 1.00 93.06 81 SER A N 1
ATOM 593 C CA . SER A 1 81 ? 11.930 -11.198 -7.586 1.00 93.06 81 SER A CA 1
ATOM 594 C C . SER A 1 81 ? 12.736 -11.165 -8.879 1.00 93.06 81 SER A C 1
ATOM 596 O O . SER A 1 81 ? 12.182 -10.984 -9.961 1.00 93.06 81 SER A O 1
ATOM 598 N N . ALA A 1 82 ? 14.047 -11.388 -8.777 1.00 90.06 82 ALA A N 1
ATOM 599 C CA . ALA A 1 82 ? 14.893 -11.599 -9.952 1.00 90.06 82 ALA A CA 1
ATOM 600 C C . ALA A 1 82 ? 14.604 -12.947 -10.643 1.00 90.06 82 ALA A C 1
ATOM 602 O O . ALA A 1 82 ? 14.903 -13.118 -11.823 1.00 90.06 82 ALA A O 1
ATOM 603 N N . ASN A 1 83 ? 14.028 -13.911 -9.916 1.00 90.31 83 ASN A N 1
ATOM 604 C CA . ASN A 1 83 ? 13.552 -15.165 -10.485 1.00 90.31 83 ASN A CA 1
ATOM 605 C C . ASN A 1 83 ? 12.130 -14.950 -11.041 1.00 90.31 83 ASN A C 1
ATOM 607 O O . ASN A 1 83 ? 11.285 -14.472 -10.290 1.00 90.31 83 ASN A O 1
ATOM 611 N N . PRO A 1 84 ? 11.827 -15.315 -12.300 1.00 87.12 84 PRO A N 1
ATOM 612 C CA . PRO A 1 84 ? 10.474 -15.194 -12.852 1.00 87.12 84 PRO A CA 1
ATOM 613 C C . PRO A 1 84 ? 9.491 -16.265 -12.343 1.00 87.12 84 PRO A C 1
ATOM 615 O O . PRO A 1 84 ? 8.302 -16.183 -12.629 1.00 87.12 84 PRO A O 1
ATOM 618 N N . GLY A 1 85 ? 9.967 -17.296 -11.638 1.00 91.75 85 GLY A N 1
ATOM 619 C CA . GLY A 1 85 ? 9.140 -18.408 -11.159 1.00 91.75 85 GLY A CA 1
ATOM 620 C C . GLY A 1 85 ? 8.096 -18.053 -10.085 1.00 91.75 85 GLY A C 1
ATOM 621 O O . GLY A 1 85 ? 6.974 -18.551 -10.173 1.00 91.75 85 GLY A O 1
ATOM 622 N N . PRO A 1 86 ? 8.412 -17.242 -9.055 1.00 92.19 86 PRO A N 1
ATOM 623 C CA . PRO A 1 86 ? 7.448 -16.878 -8.026 1.00 92.19 86 PRO A CA 1
ATOM 624 C C . PRO A 1 86 ? 6.301 -16.024 -8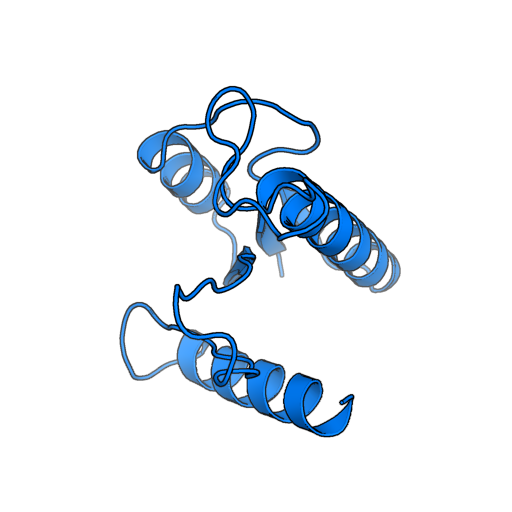.575 1.00 92.19 86 PRO A C 1
ATOM 626 O O . PRO A 1 86 ? 6.506 -14.920 -9.069 1.00 92.19 86 PRO A O 1
ATOM 629 N N . ASN A 1 87 ? 5.079 -16.522 -8.413 1.00 91.31 87 ASN A N 1
ATOM 630 C CA . ASN A 1 87 ? 3.844 -15.800 -8.685 1.00 91.31 87 ASN A CA 1
ATOM 631 C C . ASN A 1 87 ? 2.852 -16.127 -7.566 1.00 91.31 87 ASN A C 1
ATOM 633 O O . ASN A 1 87 ? 2.296 -17.224 -7.524 1.00 91.31 87 ASN A O 1
ATOM 637 N N . TYR A 1 88 ? 2.723 -15.225 -6.598 1.00 93.81 88 TYR A N 1
ATOM 638 C CA . TYR A 1 88 ? 1.936 -15.462 -5.394 1.00 93.81 88 TYR A CA 1
ATOM 639 C C . TYR A 1 88 ? 1.483 -14.153 -4.755 1.00 93.81 88 TYR A C 1
ATOM 641 O O . TYR A 1 88 ? 2.023 -13.077 -5.013 1.00 93.81 88 TYR A O 1
ATOM 649 N N . ILE A 1 89 ? 0.516 -14.281 -3.851 1.00 95.75 89 ILE A N 1
ATOM 650 C CA . ILE A 1 89 ? 0.032 -13.204 -2.995 1.00 95.75 89 ILE A CA 1
ATOM 651 C C . ILE A 1 89 ? 0.425 -13.527 -1.557 1.00 95.75 89 ILE A C 1
ATOM 653 O O . ILE A 1 89 ? 0.293 -14.670 -1.116 1.00 95.75 89 ILE A O 1
ATOM 657 N N . SER A 1 90 ? 0.881 -12.526 -0.816 1.00 96.25 90 SER A N 1
ATOM 658 C CA . SER A 1 90 ? 1.189 -12.635 0.608 1.00 96.25 90 SER A CA 1
ATOM 659 C C . SER A 1 90 ? 0.610 -11.449 1.370 1.00 96.25 90 SER A C 1
ATOM 661 O O . SER A 1 90 ? 0.510 -10.344 0.843 1.00 96.25 90 SER A O 1
ATOM 663 N N . THR A 1 91 ? 0.246 -11.683 2.630 1.00 97.50 91 THR A N 1
ATOM 664 C CA . THR A 1 91 ? -0.207 -10.646 3.559 1.00 97.50 91 THR A CA 1
ATOM 665 C C . THR A 1 91 ? 0.671 -10.701 4.802 1.00 97.50 91 THR A C 1
ATOM 667 O O . THR A 1 91 ? 0.820 -11.765 5.401 1.00 97.50 91 THR A O 1
ATOM 670 N N . TYR A 1 92 ? 1.252 -9.566 5.184 1.00 97.38 92 TYR A N 1
ATOM 671 C CA . TYR A 1 92 ? 2.099 -9.440 6.370 1.00 97.38 92 TYR A CA 1
ATOM 672 C C . TYR A 1 92 ? 1.339 -8.741 7.495 1.00 97.38 92 TYR A C 1
ATOM 674 O O . TYR A 1 92 ? 0.537 -7.840 7.251 1.00 97.38 92 TYR A O 1
ATOM 682 N N . ILE A 1 93 ? 1.622 -9.140 8.733 1.00 97.06 93 ILE A N 1
ATOM 683 C CA . ILE A 1 93 ? 1.093 -8.515 9.948 1.00 97.06 93 ILE A CA 1
ATOM 684 C C . ILE A 1 93 ? 2.250 -8.103 10.851 1.00 97.06 93 ILE A C 1
ATOM 686 O O . ILE A 1 93 ? 3.292 -8.756 10.869 1.00 97.06 93 ILE A O 1
ATOM 690 N N . GLN A 1 94 ? 2.071 -7.015 11.601 1.00 92.25 94 GLN A N 1
ATOM 691 C CA . GLN A 1 94 ? 3.115 -6.510 12.495 1.00 92.25 94 GLN A CA 1
ATOM 692 C C . GLN A 1 94 ? 3.367 -7.444 13.688 1.00 92.25 94 GLN A C 1
ATOM 694 O O . GLN A 1 94 ? 4.506 -7.601 14.118 1.00 92.25 94 GLN A O 1
ATOM 699 N N . ALA A 1 95 ? 2.309 -8.052 14.222 1.00 91.69 95 ALA A N 1
ATOM 700 C CA . ALA A 1 95 ? 2.367 -9.013 15.314 1.00 91.69 95 ALA A CA 1
ATOM 701 C C . ALA A 1 95 ? 1.233 -10.032 15.161 1.00 91.69 95 ALA A C 1
ATOM 703 O O . ALA A 1 95 ? 0.176 -9.699 14.621 1.00 91.69 95 ALA A O 1
ATOM 704 N N . ALA A 1 96 ? 1.468 -11.258 15.627 1.00 93.00 96 ALA A N 1
ATOM 705 C CA . ALA A 1 96 ? 0.445 -12.297 15.682 1.00 93.00 96 ALA A CA 1
ATOM 706 C C . ALA A 1 96 ? -0.557 -12.022 16.814 1.00 93.00 96 ALA A C 1
ATOM 708 O O . ALA A 1 96 ? -0.218 -11.405 17.828 1.00 93.00 96 ALA A O 1
ATOM 709 N N . GLY A 1 97 ? -1.774 -12.530 16.651 1.00 92.88 97 GLY A N 1
ATOM 710 C CA . GLY A 1 97 ? -2.902 -12.303 17.537 1.00 92.88 97 GLY A CA 1
ATOM 711 C C . GLY A 1 97 ? -3.709 -11.045 17.200 1.00 92.88 97 GLY A C 1
ATOM 712 O O . GLY A 1 97 ? -3.217 -10.065 16.640 1.00 92.88 97 GLY A O 1
ATOM 713 N N . GLY A 1 98 ? -4.983 -11.067 17.594 1.00 94.56 98 GLY A N 1
ATOM 714 C CA . GLY A 1 98 ? -5.897 -9.931 17.477 1.00 94.56 98 GLY A CA 1
ATOM 715 C C . GLY A 1 98 ? -6.498 -9.724 16.083 1.00 94.56 98 GLY A C 1
ATOM 716 O O . GLY A 1 98 ? -6.385 -10.550 15.178 1.00 94.56 98 GLY A O 1
ATOM 717 N N . GLU A 1 99 ? -7.176 -8.590 15.920 1.00 95.81 99 GLU A N 1
ATOM 718 C CA . GLU A 1 99 ? -8.013 -8.306 14.748 1.00 95.81 99 GLU A CA 1
ATOM 719 C C . GLU A 1 99 ? -7.219 -8.157 13.441 1.00 95.81 99 GLU A C 1
ATOM 721 O O . GLU A 1 99 ? -7.731 -8.480 12.369 1.00 95.81 99 GLU A O 1
ATOM 726 N N . ALA A 1 100 ? -5.962 -7.703 13.508 1.00 95.62 100 ALA A N 1
ATOM 727 C CA . ALA A 1 100 ? -5.113 -7.559 12.325 1.00 95.62 100 ALA A CA 1
ATOM 728 C C . ALA A 1 100 ? -4.801 -8.918 11.678 1.00 95.62 100 ALA A C 1
ATOM 730 O O . ALA A 1 100 ? -4.855 -9.042 10.454 1.00 95.62 100 ALA A O 1
ATOM 731 N N . GLU A 1 101 ? -4.540 -9.950 12.486 1.00 97.31 101 GLU A N 1
ATOM 732 C CA . GLU A 1 101 ? -4.337 -11.315 11.996 1.00 97.31 101 GLU A CA 1
ATOM 733 C C . GLU A 1 101 ? -5.624 -11.889 11.388 1.00 97.31 101 GLU A C 1
ATOM 735 O O . GLU A 1 101 ? -5.600 -12.425 10.279 1.00 97.31 101 GLU A O 1
ATOM 740 N N . LEU A 1 102 ? -6.768 -11.708 12.059 1.00 97.44 102 LEU A N 1
ATOM 741 C CA . LEU A 1 102 ? -8.065 -12.160 11.544 1.00 97.44 102 LEU A CA 1
ATOM 742 C C . LEU A 1 102 ? -8.411 -11.497 10.206 1.00 97.44 102 LEU A C 1
ATOM 744 O O . LEU A 1 102 ? -8.901 -12.164 9.288 1.00 97.44 102 LEU A O 1
ATOM 748 N N . LEU A 1 103 ? -8.150 -10.194 10.076 1.00 96.75 103 LEU A N 1
ATOM 749 C CA . LEU A 1 103 ? -8.341 -9.470 8.826 1.00 96.75 103 LEU A CA 1
ATOM 750 C C . LEU A 1 103 ? -7.394 -9.990 7.740 1.00 96.75 103 LEU A C 1
ATOM 752 O O . LEU A 1 103 ? -7.857 -10.291 6.639 1.00 96.75 103 LEU A O 1
ATOM 756 N N . ALA A 1 104 ? -6.105 -10.151 8.048 1.00 97.38 104 ALA A N 1
ATOM 757 C CA . ALA A 1 104 ? -5.107 -10.649 7.107 1.00 97.38 104 ALA A CA 1
ATOM 758 C C . ALA A 1 104 ? -5.468 -12.039 6.565 1.00 97.38 104 ALA A C 1
ATOM 760 O O . ALA A 1 104 ? -5.456 -12.243 5.352 1.00 97.38 104 ALA A O 1
ATOM 761 N N . MET A 1 105 ? -5.882 -12.969 7.432 1.00 97.06 105 MET A N 1
ATOM 762 C CA . MET A 1 105 ? -6.326 -14.306 7.020 1.00 97.06 105 MET A CA 1
ATOM 763 C C . MET A 1 105 ? -7.538 -14.247 6.085 1.00 97.06 105 MET A C 1
ATOM 765 O O . MET A 1 105 ? -7.584 -14.955 5.077 1.00 97.06 105 MET A O 1
ATOM 769 N N . ARG A 1 106 ? -8.518 -13.383 6.380 1.00 97.06 106 ARG A N 1
ATOM 770 C CA . ARG A 1 106 ? -9.716 -13.221 5.541 1.00 97.06 106 ARG A CA 1
ATOM 771 C C . ARG A 1 106 ? -9.382 -12.604 4.188 1.00 97.06 106 ARG A C 1
ATOM 773 O O . ARG A 1 106 ? -9.875 -13.090 3.172 1.00 97.06 106 ARG A O 1
ATOM 780 N N . VAL A 1 107 ? -8.557 -11.560 4.164 1.00 96.69 107 VAL A N 1
ATOM 781 C CA . VAL A 1 107 ? -8.134 -10.890 2.928 1.00 96.69 107 VAL A CA 1
ATOM 782 C C . VAL A 1 107 ? -7.311 -11.847 2.065 1.00 96.69 107 VAL A C 1
ATOM 784 O O . VAL A 1 107 ? -7.660 -12.052 0.905 1.00 96.69 107 VAL A O 1
ATOM 787 N N . GLN A 1 108 ? -6.318 -12.530 2.641 1.00 97.44 108 GLN A N 1
ATOM 788 C CA . GLN A 1 108 ? -5.510 -13.537 1.949 1.00 97.44 108 GLN A CA 1
ATOM 789 C C . GLN A 1 108 ? -6.375 -14.646 1.335 1.00 97.44 108 GLN A C 1
ATOM 791 O O . GLN A 1 108 ? -6.228 -14.958 0.154 1.00 97.44 108 GLN A O 1
ATOM 796 N N . ALA A 1 109 ? -7.307 -15.215 2.108 1.00 97.00 109 ALA A N 1
ATOM 797 C CA . ALA A 1 109 ? -8.187 -16.277 1.626 1.00 97.00 109 ALA A CA 1
ATOM 798 C C . ALA A 1 109 ? -9.079 -15.813 0.463 1.00 97.00 109 ALA A C 1
ATOM 800 O O . ALA A 1 109 ? -9.281 -16.557 -0.494 1.00 97.00 109 ALA A O 1
ATOM 801 N N . ARG A 1 110 ? -9.598 -14.579 0.516 1.00 96.56 110 ARG A N 1
ATOM 802 C CA . ARG A 1 110 ? -10.425 -14.012 -0.561 1.00 96.56 110 ARG A CA 1
ATOM 803 C C . ARG A 1 110 ? -9.623 -13.728 -1.827 1.00 96.56 110 ARG A C 1
ATOM 805 O O . ARG A 1 110 ? -10.119 -14.010 -2.915 1.00 96.56 110 ARG A O 1
ATOM 812 N N . MET A 1 111 ? -8.402 -13.213 -1.696 1.00 95.00 111 MET A N 1
ATOM 813 C CA . MET A 1 111 ? -7.529 -12.983 -2.848 1.00 95.00 111 MET A CA 1
ATOM 814 C C . MET A 1 111 ? -7.158 -14.301 -3.536 1.00 95.00 111 MET A C 1
ATOM 816 O O . MET A 1 111 ? -7.316 -14.404 -4.746 1.00 95.00 111 MET A O 1
ATOM 820 N N . ALA A 1 112 ? -6.781 -15.333 -2.773 1.00 93.25 112 ALA A N 1
ATOM 821 C CA . ALA A 1 112 ? -6.435 -16.650 -3.316 1.00 93.25 112 ALA A CA 1
ATOM 822 C C . ALA A 1 112 ? -7.604 -17.365 -4.025 1.00 93.25 112 ALA A C 1
ATOM 824 O O . ALA A 1 112 ? -7.379 -18.220 -4.870 1.00 93.25 112 ALA A O 1
ATOM 825 N N . GLN A 1 113 ? -8.855 -17.037 -3.686 1.00 92.75 113 GLN A N 1
ATOM 826 C CA . GLN A 1 113 ? -10.049 -17.567 -4.366 1.00 92.75 113 GLN A CA 1
ATOM 827 C C . GLN A 1 113 ? -10.410 -16.803 -5.649 1.00 92.75 113 GLN A C 1
ATOM 829 O O . GLN A 1 113 ? -11.307 -17.228 -6.372 1.00 92.75 113 GLN A O 1
ATOM 834 N N . SER A 1 114 ? -9.775 -15.654 -5.894 1.00 85.50 114 SER A N 1
ATOM 835 C CA . SER A 1 114 ? -10.096 -14.750 -7.007 1.00 85.50 114 SER A CA 1
ATOM 836 C C . SER A 1 114 ? -9.065 -14.802 -8.143 1.00 85.50 114 SER A C 1
ATOM 838 O O . SER A 1 114 ? -9.183 -14.030 -9.094 1.00 85.50 114 SER A O 1
ATOM 840 N N . THR A 1 115 ? -8.058 -15.671 -8.020 1.00 71.56 115 THR A N 1
ATOM 841 C CA . THR A 1 115 ? -7.004 -15.958 -9.009 1.00 71.56 115 THR A CA 1
ATOM 842 C C . THR A 1 115 ? -7.278 -17.271 -9.718 1.00 71.56 115 THR A C 1
ATOM 844 O O . THR A 1 115 ? -7.113 -17.312 -10.953 1.00 71.56 115 THR A O 1
#

Sequence (115 aa):
MKIGIDPGHGGEDPGAVGPGGTYEKDVNLAIAQRVQFLLSRMGIETLMTRSDDSSKSLMTRSNSLNGARVDFAISIHCNSSANPGPNYISTYIQAAGGEAELLAMRVQARMAQST

Radius of gyration: 14.56 Å; chains: 1; bounding box: 35×30×37 Å